Protein AF-A0A955LZX5-F1 (afdb_monomer)

pLDDT: mean 94.42, std 6.49, range [55.69, 98.19]

Structure (mmCIF, N/CA/C/O backbone):
data_AF-A0A955LZX5-F1
#
_entry.id   AF-A0A955LZX5-F1
#
loop_
_atom_site.group_PDB
_atom_site.id
_atom_site.type_symbol
_atom_site.label_atom_id
_atom_site.label_alt_id
_atom_site.label_comp_id
_atom_site.label_asym_id
_atom_site.label_entity_id
_atom_site.label_seq_id
_atom_site.pdbx_PDB_ins_code
_atom_site.Cartn_x
_atom_site.Cartn_y
_atom_site.Cartn_z
_atom_site.occupancy
_atom_site.B_iso_or_equiv
_atom_site.auth_seq_id
_atom_site.auth_comp_id
_atom_site.auth_asym_id
_atom_site.auth_atom_id
_atom_site.pdbx_PDB_model_num
ATOM 1 N N . MET A 1 1 ? -12.577 5.682 -9.644 1.00 55.69 1 MET A N 1
ATOM 2 C CA . MET A 1 1 ? -12.231 7.003 -9.058 1.00 55.69 1 MET A CA 1
ATOM 3 C C . MET A 1 1 ? -10.931 7.489 -9.694 1.00 55.69 1 MET A C 1
ATOM 5 O O . MET A 1 1 ? -10.109 6.649 -10.026 1.00 55.69 1 MET A O 1
ATOM 9 N N . ALA A 1 2 ? -10.732 8.792 -9.921 1.00 62.91 2 ALA A N 1
ATOM 10 C CA . ALA A 1 2 ? -9.474 9.273 -10.508 1.00 62.91 2 ALA A CA 1
ATOM 11 C C . ALA A 1 2 ? -8.329 9.177 -9.481 1.00 62.91 2 ALA A C 1
ATOM 13 O O . ALA A 1 2 ? -8.405 9.825 -8.431 1.00 62.91 2 ALA A O 1
ATOM 14 N N . GLN A 1 3 ? -7.310 8.363 -9.778 1.00 68.12 3 GLN A N 1
ATOM 15 C CA . GLN A 1 3 ? -6.109 8.217 -8.951 1.00 68.12 3 GLN A CA 1
ATOM 16 C C . GLN A 1 3 ? -5.205 9.460 -9.076 1.00 68.12 3 GLN A C 1
ATOM 18 O O . GLN A 1 3 ? -5.150 10.076 -10.147 1.00 68.12 3 GLN A O 1
ATOM 23 N N . PRO A 1 4 ? -4.491 9.855 -8.008 1.00 81.38 4 PRO A N 1
ATOM 24 C CA . PRO A 1 4 ? -3.532 10.948 -8.071 1.00 81.38 4 PRO A CA 1
ATOM 25 C C . PRO A 1 4 ? -2.366 10.599 -9.005 1.00 81.38 4 PRO A C 1
ATOM 27 O O . PRO A 1 4 ? -1.951 9.447 -9.118 1.00 81.38 4 PRO A O 1
ATOM 30 N N . ASN A 1 5 ? -1.819 11.615 -9.675 1.00 83.19 5 ASN A N 1
ATOM 31 C CA . ASN A 1 5 ? -0.728 11.432 -10.627 1.00 83.19 5 ASN A CA 1
ATOM 32 C C . ASN A 1 5 ? 0.548 10.966 -9.902 1.00 83.19 5 ASN A C 1
ATOM 34 O O . ASN A 1 5 ? 1.198 11.739 -9.190 1.00 83.19 5 ASN A O 1
ATOM 38 N N . VAL A 1 6 ? 0.888 9.687 -10.067 1.00 88.94 6 VAL A N 1
ATOM 39 C CA . VAL A 1 6 ? 2.124 9.093 -9.554 1.00 88.94 6 VAL A CA 1
ATOM 40 C C . VAL A 1 6 ? 3.275 9.453 -10.476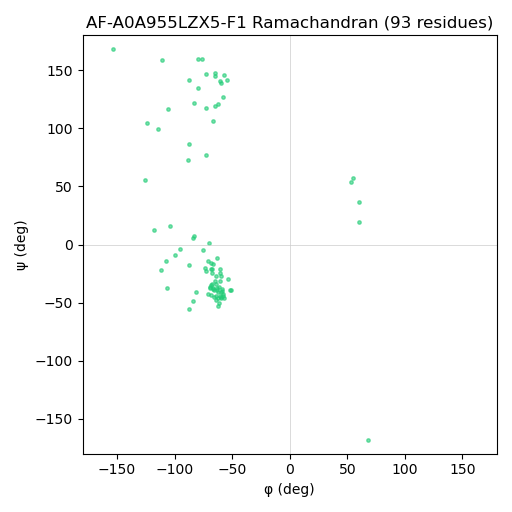 1.00 88.94 6 VAL A C 1
ATOM 42 O O . VAL A 1 6 ? 3.189 9.301 -11.692 1.00 88.94 6 VAL A O 1
ATOM 45 N N . LYS A 1 7 ? 4.404 9.866 -9.896 1.00 93.88 7 LYS A N 1
ATOM 46 C CA . LYS A 1 7 ? 5.617 10.102 -10.676 1.00 93.88 7 LYS A CA 1
ATOM 47 C C . LYS A 1 7 ? 6.070 8.794 -11.331 1.00 93.88 7 LYS A C 1
ATOM 49 O O . LYS A 1 7 ? 6.412 7.836 -10.638 1.00 93.88 7 LYS A O 1
ATOM 54 N N . THR A 1 8 ? 6.142 8.793 -12.657 1.00 95.69 8 THR A N 1
ATOM 55 C CA . THR A 1 8 ? 6.659 7.670 -13.444 1.00 95.69 8 THR A CA 1
ATOM 56 C C . THR A 1 8 ? 7.989 8.005 -14.114 1.00 95.69 8 THR A C 1
ATOM 58 O O . THR A 1 8 ? 8.312 9.174 -14.338 1.00 95.69 8 THR A O 1
ATOM 61 N N . GLN A 1 9 ? 8.763 6.984 -14.483 1.00 96.25 9 GLN A N 1
ATOM 62 C CA . GLN A 1 9 ? 9.929 7.158 -15.348 1.00 96.25 9 GLN A CA 1
ATOM 63 C C . GLN A 1 9 ? 9.533 7.746 -16.719 1.00 96.25 9 GLN A C 1
ATOM 65 O O . GLN A 1 9 ? 8.524 7.316 -17.2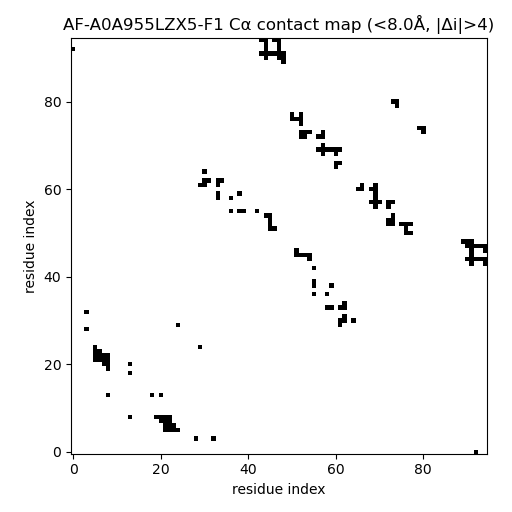88 1.00 96.25 9 GLN A O 1
ATOM 70 N N . PRO A 1 10 ? 10.348 8.661 -17.290 1.00 96.31 10 PRO A N 1
ATOM 71 C CA . PRO A 1 10 ? 10.186 9.128 -18.667 1.00 96.31 10 PRO A CA 1
ATOM 72 C C . PRO A 1 10 ? 10.218 7.977 -19.678 1.00 96.31 10 PRO A C 1
ATOM 74 O O . PRO A 1 10 ? 10.957 7.002 -19.496 1.00 96.31 10 PRO A O 1
ATOM 77 N N . GLY A 1 11 ? 9.443 8.105 -20.757 1.00 96.19 11 GLY A N 1
ATOM 78 C CA . GLY A 1 11 ? 9.290 7.080 -21.792 1.00 96.19 11 GLY A CA 1
ATOM 79 C C . GLY A 1 11 ? 10.616 6.681 -22.443 1.00 96.19 11 GLY A C 1
ATOM 80 O O . GLY A 1 11 ? 10.910 5.496 -22.599 1.00 96.19 11 GLY A O 1
ATOM 81 N N . GLU A 1 12 ? 11.452 7.674 -22.741 1.00 96.75 12 GLU A N 1
ATOM 82 C CA . GLU A 1 12 ? 12.761 7.529 -23.382 1.00 96.75 12 GLU A CA 1
ATOM 83 C C . GLU A 1 12 ? 13.744 6.754 -22.503 1.00 96.75 12 GLU A C 1
ATOM 85 O O . GLU A 1 12 ? 14.598 6.026 -23.007 1.00 96.75 12 GLU A O 1
ATOM 90 N N . LYS A 1 13 ? 13.609 6.878 -21.177 1.00 95.50 13 LYS A N 1
ATOM 91 C CA . LYS A 1 13 ? 14.449 6.162 -20.213 1.00 95.50 13 LYS A CA 1
ATOM 92 C C . LYS A 1 13 ? 13.924 4.752 -19.960 1.00 95.50 13 LYS A C 1
ATOM 94 O O . LYS A 1 13 ? 14.702 3.805 -20.056 1.00 95.50 13 LYS A O 1
ATOM 99 N N . ARG A 1 14 ? 12.619 4.593 -19.694 1.00 96.44 14 ARG A N 1
ATOM 100 C CA . ARG A 1 14 ? 12.026 3.301 -19.292 1.00 96.44 14 ARG A CA 1
ATOM 101 C C . ARG A 1 14 ? 12.038 2.235 -20.390 1.00 96.44 14 ARG A C 1
ATOM 103 O O . ARG A 1 14 ? 11.970 1.059 -20.075 1.00 96.44 14 ARG A O 1
ATOM 110 N N . ARG A 1 15 ? 12.148 2.625 -21.667 1.00 96.75 15 ARG A N 1
ATOM 111 C CA . ARG A 1 15 ? 12.295 1.671 -22.785 1.00 96.75 15 ARG A CA 1
ATOM 112 C C . ARG A 1 15 ? 13.665 0.979 -22.838 1.00 96.75 15 ARG A C 1
ATOM 114 O O . ARG A 1 15 ? 13.810 0.017 -23.578 1.00 96.75 15 ARG A O 1
ATOM 121 N N . ASN A 1 16 ? 14.65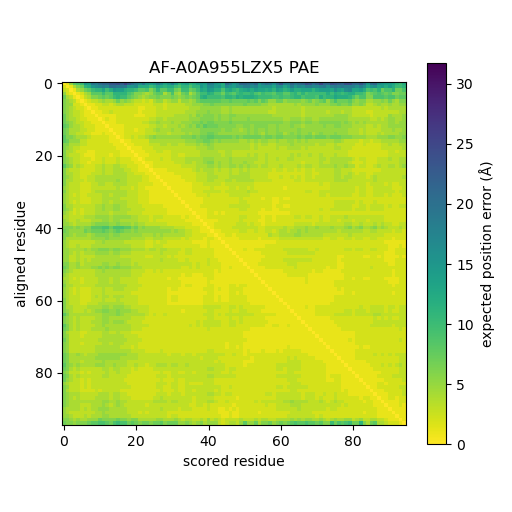9 1.489 -22.104 1.00 97.31 16 ASN A N 1
ATOM 122 C CA . ASN A 1 16 ? 16.061 1.063 -22.193 1.00 97.31 16 ASN A CA 1
ATOM 123 C C . ASN A 1 16 ? 16.600 0.465 -20.875 1.00 97.31 16 ASN A C 1
ATOM 125 O O . ASN A 1 16 ? 17.811 0.335 -20.719 1.00 97.31 16 ASN A O 1
ATOM 129 N N . ASN A 1 17 ? 15.745 0.156 -19.892 1.00 97.62 17 ASN A N 1
ATOM 130 C CA . ASN A 1 17 ? 16.162 -0.454 -18.625 1.00 97.62 17 ASN A CA 1
ATOM 131 C C . ASN A 1 17 ? 15.034 -1.284 -17.985 1.00 97.62 17 ASN A C 1
ATOM 133 O O . ASN A 1 17 ? 13.881 -1.174 -18.388 1.00 97.62 17 ASN A O 1
ATOM 137 N N . PHE A 1 18 ? 15.374 -2.080 -16.969 1.00 96.75 18 PHE A N 1
ATOM 138 C CA . PHE A 1 18 ? 14.435 -2.924 -16.212 1.00 96.75 18 PHE A CA 1
ATOM 139 C C . PHE A 1 18 ? 14.089 -2.354 -14.826 1.00 96.75 18 PHE A C 1
ATOM 141 O O . PHE A 1 18 ? 13.589 -3.069 -13.959 1.00 96.75 18 PHE A O 1
ATOM 148 N N . ASN A 1 19 ? 14.375 -1.074 -14.583 1.00 97.06 19 ASN A N 1
ATOM 149 C CA . ASN A 1 19 ? 14.075 -0.437 -13.307 1.00 97.06 19 ASN A CA 1
ATOM 150 C C . ASN A 1 19 ? 12.578 -0.126 -13.187 1.00 97.06 19 ASN A C 1
ATOM 152 O O . ASN A 1 19 ? 11.852 0.024 -14.170 1.00 97.06 19 ASN A O 1
ATOM 156 N N . GLU A 1 20 ? 12.129 0.049 -11.949 1.00 95.44 20 GLU A N 1
ATOM 157 C CA . GLU A 1 20 ? 10.738 0.325 -11.603 1.00 95.44 20 GLU A CA 1
ATOM 158 C C . GLU A 1 20 ? 10.182 1.591 -12.277 1.00 95.44 20 GLU A C 1
ATOM 160 O O . GLU A 1 20 ? 10.747 2.678 -12.156 1.00 95.44 20 GLU A O 1
ATOM 165 N N . VAL A 1 21 ? 9.047 1.471 -12.973 1.00 96.06 21 VAL A N 1
ATOM 166 C CA . VAL A 1 21 ? 8.463 2.581 -13.745 1.00 96.06 21 VAL A CA 1
ATOM 167 C C . VAL A 1 21 ? 7.664 3.552 -12.880 1.00 96.06 21 VAL A C 1
ATOM 169 O O . VAL A 1 21 ? 7.741 4.752 -13.120 1.00 96.06 21 VAL A O 1
ATOM 172 N N . SER A 1 22 ? 6.884 3.062 -11.916 1.00 94.12 22 SER A N 1
ATOM 173 C CA . SER A 1 22 ? 6.003 3.877 -11.069 1.00 94.12 22 SER A CA 1
ATOM 174 C C . SER A 1 22 ? 6.602 4.012 -9.679 1.00 94.12 22 SER A C 1
ATOM 176 O O . SER A 1 22 ? 6.710 3.010 -8.990 1.00 94.12 22 SER A O 1
ATOM 178 N N . PHE A 1 23 ? 6.959 5.224 -9.252 1.00 94.06 23 PHE A N 1
ATOM 179 C CA . PHE A 1 23 ? 7.684 5.445 -7.992 1.00 94.06 23 PHE A CA 1
ATOM 180 C C . PHE A 1 23 ? 6.794 5.507 -6.740 1.00 94.06 23 PHE A C 1
ATOM 182 O O . PHE A 1 23 ? 7.281 5.804 -5.649 1.00 94.06 23 PHE A O 1
ATOM 189 N N . GLY A 1 24 ? 5.493 5.244 -6.883 1.00 92.56 24 GLY A N 1
ATOM 190 C CA . GLY A 1 24 ? 4.535 5.256 -5.779 1.00 92.56 24 GLY A CA 1
ATOM 191 C C . GLY A 1 24 ? 4.279 6.642 -5.173 1.00 92.56 24 GLY A C 1
ATOM 192 O O . GLY A 1 24 ? 4.631 7.687 -5.729 1.00 92.56 24 GLY A O 1
ATOM 193 N N . TYR A 1 25 ? 3.613 6.653 -4.017 1.00 93.81 25 TYR A N 1
ATOM 194 C CA . TYR A 1 25 ? 3.208 7.883 -3.339 1.00 93.81 25 TYR A CA 1
ATOM 195 C C . TYR A 1 25 ? 4.281 8.432 -2.401 1.00 93.81 25 TYR A C 1
ATOM 197 O O . TYR A 1 25 ? 4.944 7.711 -1.659 1.00 93.81 25 TYR A O 1
ATOM 205 N N . THR A 1 26 ? 4.392 9.760 -2.385 1.00 93.50 26 THR A N 1
ATOM 206 C CA . THR A 1 26 ? 5.107 10.475 -1.323 1.00 93.50 26 THR A CA 1
ATOM 207 C C . THR A 1 26 ? 4.216 10.598 -0.090 1.00 93.50 26 THR A C 1
ATOM 209 O O . THR A 1 26 ? 2.994 10.577 -0.210 1.00 93.50 26 THR A O 1
ATOM 212 N N . LYS A 1 27 ? 4.802 10.838 1.092 1.00 92.12 27 LYS A N 1
ATOM 213 C CA . LYS A 1 27 ? 4.036 11.060 2.336 1.00 92.12 27 LYS A CA 1
ATOM 214 C C . LYS A 1 27 ? 2.939 12.121 2.183 1.00 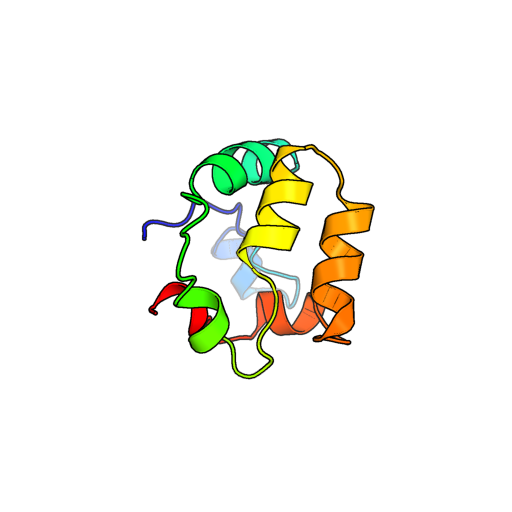92.12 27 LYS A C 1
ATOM 216 O O . LYS A 1 27 ? 1.844 11.942 2.700 1.00 92.12 27 LYS A O 1
ATOM 221 N N . LYS A 1 28 ? 3.222 13.198 1.439 1.00 92.06 28 LYS A N 1
ATOM 222 C CA . LYS A 1 28 ? 2.252 14.266 1.161 1.00 92.06 28 LYS A CA 1
ATOM 223 C C . LYS A 1 28 ? 1.072 13.752 0.335 1.00 92.06 28 LYS A C 1
ATOM 225 O O . LYS A 1 28 ? -0.068 14.002 0.701 1.00 92.06 28 LYS A O 1
ATOM 230 N N . ILE A 1 29 ? 1.340 13.013 -0.745 1.00 93.38 29 ILE A N 1
ATOM 231 C CA . ILE A 1 29 ? 0.282 12.433 -1.586 1.00 93.38 29 ILE A CA 1
ATOM 232 C C . ILE A 1 29 ? -0.526 11.409 -0.785 1.00 93.38 29 ILE A C 1
ATOM 234 O O . ILE A 1 29 ? -1.747 11.461 -0.816 1.00 93.38 29 ILE A O 1
ATOM 238 N N . THR A 1 30 ? 0.129 10.538 -0.013 1.00 93.12 30 THR A N 1
ATOM 239 C CA . THR A 1 30 ? -0.550 9.558 0.846 1.00 93.12 30 THR A CA 1
ATOM 240 C C . THR A 1 30 ? -1.490 10.232 1.845 1.00 93.12 30 THR A C 1
ATOM 242 O O . THR A 1 30 ? -2.626 9.791 2.006 1.00 93.12 30 THR A O 1
ATOM 245 N N . ALA A 1 31 ? -1.045 11.314 2.492 1.00 92.25 31 ALA A N 1
ATOM 246 C CA . ALA A 1 31 ? -1.869 12.067 3.431 1.00 92.25 31 ALA A CA 1
ATOM 247 C C . ALA A 1 31 ? -3.104 12.672 2.746 1.00 92.25 31 ALA A C 1
ATOM 249 O O . ALA A 1 31 ? -4.208 12.523 3.264 1.00 92.25 31 ALA A O 1
ATOM 250 N N . GLU A 1 32 ? -2.954 13.294 1.574 1.00 93.69 32 GLU A N 1
ATOM 251 C CA . GLU A 1 32 ? -4.094 13.859 0.840 1.00 93.69 32 GLU A CA 1
ATOM 252 C C . GLU A 1 32 ? -5.038 12.780 0.292 1.00 93.69 32 GLU A C 1
ATOM 254 O O . GLU A 1 32 ? -6.252 12.881 0.463 1.00 93.69 32 GLU A O 1
ATOM 259 N N . GLU A 1 33 ? -4.508 11.703 -0.287 1.00 95.00 33 GLU A N 1
ATOM 260 C CA . GLU A 1 33 ? -5.328 10.632 -0.858 1.00 95.00 33 GLU A CA 1
ATOM 261 C C . GLU A 1 33 ? -6.110 9.882 0.232 1.00 95.00 33 GLU A C 1
ATOM 263 O O . GLU A 1 33 ? -7.294 9.593 0.065 1.00 95.00 33 GLU A O 1
ATOM 268 N N . SER A 1 34 ? -5.511 9.665 1.410 1.00 95.56 34 SER A N 1
ATOM 269 C CA . SER A 1 34 ? -6.193 9.026 2.546 1.00 95.56 34 SER A CA 1
ATOM 270 C C . SER A 1 34 ? -7.429 9.795 3.044 1.00 95.56 34 SER A C 1
ATOM 272 O O . SER A 1 34 ? -8.349 9.203 3.622 1.00 95.56 34 SER A O 1
ATOM 274 N N . LYS A 1 35 ? -7.503 11.113 2.811 1.00 95.12 35 LYS A N 1
ATOM 275 C CA . LYS A 1 35 ? -8.663 11.944 3.182 1.00 95.12 35 LYS A CA 1
ATOM 276 C C . LYS A 1 35 ? -9.876 11.689 2.292 1.00 95.12 35 LYS A C 1
ATOM 278 O O . LYS A 1 35 ? -10.993 11.923 2.735 1.00 95.12 35 LYS A O 1
ATOM 283 N N . ARG A 1 36 ? -9.678 11.166 1.079 1.00 94.81 36 ARG A N 1
ATOM 284 C CA . ARG A 1 36 ? -10.767 10.899 0.127 1.00 94.81 36 ARG A CA 1
ATOM 285 C C . ARG A 1 36 ? -11.615 9.691 0.503 1.00 94.81 36 ARG A C 1
ATOM 287 O O . ARG A 1 36 ? -12.744 9.587 0.040 1.00 94.81 36 ARG A O 1
ATOM 294 N N . CYS A 1 37 ? -11.095 8.789 1.337 1.00 95.75 37 CYS A N 1
ATOM 295 C CA . CYS A 1 37 ? -11.880 7.672 1.851 1.00 95.75 37 CYS A CA 1
ATOM 296 C C . CYS A 1 37 ? -13.019 8.195 2.750 1.00 95.75 37 CYS A C 1
ATOM 298 O O . CYS A 1 37 ? -12.732 8.800 3.790 1.00 95.75 37 CYS A O 1
ATOM 300 N N . PRO A 1 38 ? -14.294 7.935 2.411 1.00 95.06 38 PRO A N 1
ATOM 301 C CA . PRO A 1 38 ? -15.438 8.442 3.170 1.00 95.06 38 PRO A CA 1
ATOM 302 C C . PRO A 1 38 ? -15.683 7.697 4.489 1.00 95.06 38 PRO A C 1
ATOM 304 O O . PRO A 1 38 ? -16.549 8.111 5.247 1.00 95.06 38 PRO A O 1
ATOM 307 N N . GLN A 1 39 ? -14.927 6.628 4.782 1.00 96.81 39 GLN A N 1
ATOM 308 C CA . GLN A 1 39 ? -15.137 5.764 5.954 1.00 96.81 39 GLN A CA 1
ATOM 309 C C . GLN A 1 39 ? -16.575 5.212 5.998 1.00 96.81 39 GLN A C 1
ATOM 311 O O . GLN A 1 39 ? -17.315 5.435 6.952 1.00 96.81 39 GLN A O 1
ATOM 316 N N . CYS A 1 40 ? -16.967 4.509 4.926 1.00 96.56 40 CYS A N 1
ATOM 317 C CA . CYS A 1 40 ? -18.292 3.905 4.781 1.00 96.56 40 CYS A CA 1
ATOM 318 C C . CYS A 1 40 ? -18.644 2.995 5.965 1.00 96.56 40 CYS A C 1
ATOM 320 O O . CYS A 1 40 ? -17.802 2.223 6.422 1.00 96.56 40 CYS A O 1
ATOM 322 N N . SER A 1 41 ? -19.909 3.025 6.390 1.00 93.94 41 SER A N 1
ATOM 323 C CA . SER A 1 41 ? -20.446 2.077 7.375 1.00 93.94 41 SER A CA 1
ATOM 324 C C . SER A 1 41 ? -20.529 0.648 6.829 1.00 93.94 41 SER A C 1
ATOM 326 O O . SER A 1 41 ? -20.286 -0.290 7.580 1.00 93.94 41 SER A O 1
ATOM 328 N N . ASP A 1 42 ? -20.817 0.492 5.530 1.00 94.94 42 ASP A N 1
ATOM 329 C CA . ASP A 1 42 ? -20.746 -0.782 4.804 1.00 94.94 42 ASP A CA 1
ATOM 330 C C . ASP A 1 42 ? -19.635 -0.717 3.734 1.00 94.94 42 ASP A C 1
ATOM 332 O O . ASP A 1 42 ? -19.801 -0.076 2.689 1.00 94.94 42 ASP A O 1
ATOM 336 N N . PRO A 1 43 ? -18.440 -1.267 4.011 1.00 95.12 43 PRO A N 1
ATOM 337 C CA . PRO A 1 43 ? -17.279 -1.093 3.152 1.00 95.12 43 PRO A CA 1
ATOM 338 C C . PRO A 1 43 ? -17.224 -2.150 2.037 1.00 95.12 43 PRO A C 1
ATOM 340 O O . PRO A 1 43 ? -16.509 -3.148 2.144 1.00 95.12 43 PRO A O 1
ATOM 343 N N . VAL A 1 44 ? -17.894 -1.880 0.912 1.00 96.50 44 VAL A N 1
ATOM 344 C CA . VAL A 1 44 ? -17.860 -2.730 -0.303 1.00 96.50 44 VAL A CA 1
ATOM 345 C C . VAL A 1 44 ? -16.440 -3.020 -0.806 1.00 96.50 44 VAL A C 1
ATOM 347 O O . VAL A 1 44 ? -16.155 -4.110 -1.297 1.00 96.50 44 VAL A O 1
ATOM 350 N N . CYS A 1 45 ? -15.489 -2.109 -0.577 1.00 97.06 45 CYS A N 1
ATOM 351 C CA . CYS A 1 45 ? -14.081 -2.319 -0.911 1.00 97.06 45 CYS A CA 1
ATOM 352 C C . CYS A 1 45 ? -13.456 -3.519 -0.172 1.00 97.06 45 CYS A C 1
ATOM 354 O O . CYS A 1 45 ? -12.584 -4.190 -0.727 1.00 97.06 45 CYS A O 1
ATOM 356 N N . MET A 1 46 ? -13.907 -3.823 1.054 1.00 97.00 46 MET A N 1
ATOM 357 C CA . MET A 1 46 ? -13.466 -5.009 1.795 1.00 97.00 46 MET A CA 1
ATOM 358 C C . MET A 1 46 ? -13.999 -6.291 1.155 1.00 97.00 46 MET A C 1
ATOM 360 O O . MET A 1 46 ? -13.267 -7.273 1.093 1.00 97.00 46 MET A O 1
ATOM 364 N N . GLN A 1 47 ? -15.232 -6.264 0.638 1.00 95.62 47 GLN A N 1
ATOM 365 C CA . GLN A 1 47 ? -15.838 -7.384 -0.090 1.00 95.62 47 GLN A CA 1
ATOM 366 C C . GLN A 1 47 ? -15.154 -7.600 -1.450 1.00 95.62 47 GLN A C 1
ATOM 368 O O . G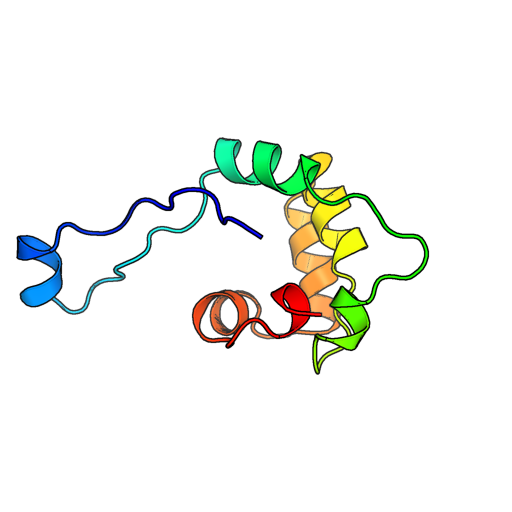LN A 1 47 ? -14.930 -8.734 -1.861 1.00 95.62 47 GLN A O 1
ATOM 373 N N . GLY A 1 48 ? -14.755 -6.514 -2.122 1.00 96.06 48 GLY A N 1
ATOM 374 C CA . GLY A 1 48 ? -14.019 -6.570 -3.386 1.00 96.06 48 GLY A CA 1
ATOM 375 C C . GLY A 1 48 ? -12.591 -7.107 -3.252 1.00 96.06 48 GLY A C 1
ATOM 376 O O . GLY A 1 48 ? -12.010 -7.564 -4.234 1.00 96.06 48 GLY A O 1
ATOM 377 N N . CYS A 1 49 ? -11.995 -7.073 -2.057 1.00 97.25 49 CYS A N 1
ATOM 378 C CA . CYS A 1 49 ? -10.683 -7.663 -1.819 1.00 97.25 49 CYS A CA 1
ATOM 379 C C . CYS A 1 49 ? -10.813 -9.173 -1.540 1.00 97.25 49 CYS A C 1
ATOM 381 O O . CYS A 1 49 ? -11.393 -9.534 -0.518 1.00 97.25 49 CYS A O 1
ATOM 383 N N . PRO A 1 50 ? -10.176 -10.067 -2.323 1.00 96.00 50 PRO A N 1
ATOM 384 C CA . PRO A 1 50 ? -10.255 -11.515 -2.085 1.00 96.00 50 PRO A CA 1
ATOM 385 C C . PRO A 1 50 ? -9.726 -11.966 -0.715 1.00 96.00 50 PRO A C 1
ATOM 387 O O . PRO A 1 50 ? -10.061 -13.046 -0.243 1.00 96.00 50 PRO A O 1
ATOM 390 N N . LEU A 1 51 ? -8.882 -11.146 -0.080 1.00 96.94 51 LEU A N 1
ATOM 391 C CA . LEU A 1 51 ? -8.315 -11.408 1.245 1.00 96.94 51 LEU A CA 1
ATOM 392 C C . LEU A 1 51 ? -9.109 -10.748 2.385 1.00 96.94 51 LEU A C 1
ATOM 394 O O . LEU A 1 51 ? -8.741 -10.909 3.546 1.00 96.94 51 LEU A O 1
ATOM 398 N N . GLY A 1 52 ? -10.150 -9.966 2.077 1.00 96.25 52 GLY A N 1
ATOM 399 C CA . GLY A 1 52 ? -10.950 -9.268 3.085 1.00 96.25 52 GLY A CA 1
ATOM 400 C C . GLY A 1 52 ? -10.144 -8.279 3.936 1.00 96.25 52 GLY A C 1
ATOM 401 O O . GLY A 1 52 ? -10.366 -8.174 5.142 1.00 96.25 52 GLY A O 1
ATOM 402 N N . ILE A 1 53 ? -9.167 -7.581 3.340 1.00 97.81 53 ILE A N 1
ATOM 403 C CA . ILE A 1 53 ? -8.327 -6.599 4.050 1.00 97.81 53 ILE A CA 1
ATOM 404 C C . ILE A 1 53 ? -9.208 -5.487 4.631 1.00 97.81 53 ILE A C 1
ATOM 406 O O . ILE A 1 53 ? -10.088 -4.975 3.943 1.00 97.81 53 ILE A O 1
ATOM 410 N N . ASN A 1 54 ? -8.924 -5.042 5.859 1.00 97.75 54 ASN A N 1
ATOM 411 C CA . ASN A 1 54 ? -9.580 -3.881 6.469 1.00 97.75 54 ASN A CA 1
ATOM 412 C C . ASN A 1 54 ? -9.092 -2.559 5.839 1.00 97.75 54 ASN A C 1
ATOM 414 O O . ASN A 1 54 ? -8.264 -1.838 6.407 1.00 97.75 54 ASN A O 1
ATOM 418 N N . ILE A 1 55 ? -9.597 -2.262 4.637 1.00 97.88 55 ILE A N 1
ATOM 419 C CA . ILE A 1 55 ? -9.212 -1.091 3.840 1.00 97.88 55 ILE A CA 1
ATOM 420 C C . ILE A 1 55 ? -9.531 0.237 4.547 1.00 97.88 55 ILE A C 1
ATOM 422 O O . ILE A 1 55 ? -8.621 1.061 4.680 1.00 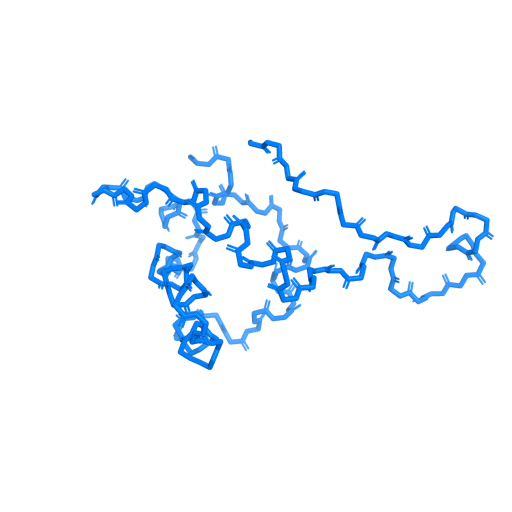97.88 55 ILE A O 1
ATOM 426 N N . PRO A 1 56 ? -10.756 0.469 5.065 1.00 97.75 56 PRO A N 1
ATOM 427 C CA . PRO A 1 56 ? -11.059 1.708 5.782 1.00 97.75 56 PRO A CA 1
ATOM 428 C C . PRO A 1 56 ? -10.149 1.909 6.999 1.00 97.75 56 PRO A C 1
ATOM 430 O O . PRO A 1 56 ? -9.702 3.030 7.251 1.00 97.75 56 PRO A O 1
ATOM 433 N N . GLY A 1 57 ? -9.830 0.820 7.709 1.00 97.94 57 GLY A N 1
ATOM 434 C CA . GLY A 1 57 ? -8.979 0.827 8.894 1.00 97.94 57 GLY A CA 1
ATOM 435 C C . GLY A 1 57 ? -7.555 1.295 8.611 1.00 97.94 57 GLY A C 1
ATOM 436 O O . GLY A 1 57 ? -7.092 2.237 9.260 1.00 97.94 57 GLY A O 1
ATOM 437 N N . PHE A 1 58 ? -6.869 0.700 7.628 1.00 98.00 58 PHE A N 1
ATOM 438 C CA . PHE A 1 58 ? -5.500 1.129 7.328 1.00 98.00 58 PHE A CA 1
ATOM 439 C C . PHE A 1 58 ? -5.470 2.539 6.724 1.00 98.00 58 PHE A C 1
ATOM 441 O O . PHE A 1 58 ? -4.558 3.306 7.026 1.00 98.00 58 PHE A O 1
ATOM 448 N N . ILE A 1 59 ? -6.470 2.927 5.919 1.00 97.88 59 ILE A N 1
ATOM 449 C CA . ILE A 1 59 ? -6.536 4.285 5.358 1.00 97.88 59 ILE A CA 1
ATOM 450 C C . ILE A 1 59 ? -6.735 5.327 6.466 1.00 97.88 59 ILE A C 1
ATOM 452 O O . ILE A 1 59 ? -6.106 6.386 6.429 1.00 97.88 59 ILE A O 1
ATOM 456 N N . ARG A 1 60 ? -7.553 5.029 7.483 1.00 98.06 60 ARG A N 1
ATOM 457 C CA . ARG A 1 60 ? -7.703 5.894 8.662 1.00 98.06 60 ARG A CA 1
ATOM 458 C C . ARG A 1 60 ? -6.373 6.082 9.391 1.00 98.06 60 ARG A C 1
ATOM 460 O O . ARG A 1 60 ? -5.994 7.210 9.682 1.00 98.06 60 ARG A O 1
ATOM 467 N N . GLN A 1 61 ? -5.621 5.003 9.595 1.00 98.00 61 GLN A N 1
ATOM 468 C CA . GLN A 1 61 ? -4.294 5.074 10.213 1.00 98.00 61 GLN A CA 1
ATOM 469 C C . GLN A 1 61 ? -3.306 5.896 9.369 1.00 98.00 61 GLN A C 1
ATOM 471 O O . GLN A 1 61 ? -2.531 6.669 9.925 1.00 98.00 61 GLN A O 1
ATOM 476 N N . LEU A 1 62 ? -3.360 5.805 8.033 1.00 97.19 62 LEU A N 1
ATOM 477 C CA . LEU A 1 62 ? -2.566 6.671 7.150 1.00 97.19 62 LEU A CA 1
ATOM 478 C C . LEU A 1 62 ? -2.940 8.153 7.304 1.00 97.19 62 LEU A C 1
ATOM 480 O O . LEU A 1 62 ? -2.043 8.996 7.351 1.00 97.19 62 LEU A O 1
ATOM 484 N N . ARG A 1 63 ? -4.235 8.472 7.433 1.00 95.31 63 ARG A N 1
ATOM 485 C CA . ARG A 1 63 ? -4.728 9.840 7.679 1.00 95.31 63 ARG A CA 1
ATOM 486 C C . ARG A 1 63 ? -4.203 10.413 8.996 1.00 95.31 63 ARG A C 1
ATOM 488 O O . ARG A 1 63 ? -3.885 11.595 9.068 1.00 95.31 63 ARG A O 1
ATOM 495 N N . GLU A 1 64 ? -4.078 9.567 10.011 1.00 96.19 64 GLU A N 1
ATOM 496 C CA . GLU A 1 64 ? -3.530 9.889 11.336 1.00 96.19 64 GLU A CA 1
ATOM 497 C C . GLU A 1 64 ? -1.988 9.837 11.376 1.00 96.19 64 GLU A C 1
ATOM 499 O O . GLU A 1 64 ? -1.387 9.946 12.442 1.00 96.19 64 GLU A O 1
ATOM 504 N N . ASN A 1 65 ? -1.326 9.668 10.223 1.00 95.44 65 ASN A N 1
ATOM 505 C CA . ASN A 1 65 ? 0.128 9.530 10.089 1.00 95.44 65 ASN A CA 1
ATOM 506 C C . ASN A 1 65 ? 0.722 8.313 10.842 1.00 95.44 65 ASN A C 1
ATOM 508 O O . ASN A 1 65 ? 1.931 8.228 11.066 1.00 95.44 65 ASN A O 1
ATOM 512 N N . ASN A 1 66 ? -0.110 7.327 11.186 1.00 97.19 66 ASN A N 1
ATOM 513 C CA . ASN A 1 66 ? 0.287 6.063 11.799 1.00 97.19 66 ASN A CA 1
ATOM 514 C C . ASN A 1 66 ? 0.630 5.013 10.726 1.00 97.19 66 ASN A C 1
ATOM 516 O O . ASN A 1 66 ? -0.101 4.050 10.488 1.00 97.19 66 ASN A O 1
ATOM 520 N N . ILE A 1 67 ? 1.776 5.201 10.068 1.00 95.75 67 ILE A N 1
ATOM 521 C CA . ILE A 1 67 ? 2.229 4.335 8.966 1.00 95.75 67 ILE A CA 1
ATOM 522 C C . ILE A 1 67 ? 2.479 2.892 9.427 1.00 95.75 67 ILE A C 1
ATOM 524 O O . ILE A 1 67 ? 2.149 1.948 8.712 1.00 95.75 67 ILE A O 1
ATOM 528 N N . SER A 1 68 ? 3.041 2.713 10.626 1.00 97.25 68 SER A N 1
ATOM 529 C CA . SER A 1 68 ? 3.327 1.383 11.178 1.00 97.25 68 SER A CA 1
ATOM 530 C C . SER A 1 68 ? 2.036 0.610 11.457 1.00 97.25 68 SER A C 1
ATOM 532 O O . SER A 1 68 ? 1.900 -0.538 11.037 1.00 97.25 68 SER A O 1
ATOM 534 N N . GLY A 1 69 ? 1.047 1.264 12.075 1.00 98.06 69 GLY A N 1
ATOM 535 C CA . GLY A 1 69 ? -0.277 0.683 12.291 1.00 98.06 69 GLY A CA 1
ATOM 536 C C . GLY A 1 69 ? -0.959 0.307 10.979 1.00 98.06 69 GLY A C 1
ATOM 537 O O . GLY A 1 69 ? -1.429 -0.820 10.848 1.00 98.06 69 GLY A O 1
ATOM 538 N N . ALA A 1 70 ? -0.927 1.204 9.984 1.00 98.06 70 ALA A N 1
ATOM 539 C CA . ALA A 1 70 ? -1.479 0.938 8.655 1.00 98.06 70 ALA A CA 1
ATOM 540 C C . ALA A 1 70 ? -0.852 -0.306 8.015 1.00 98.06 70 ALA A C 1
ATOM 542 O O . ALA A 1 70 ? -1.565 -1.179 7.522 1.00 98.06 70 ALA A O 1
ATOM 543 N N . TYR A 1 71 ? 0.476 -0.421 8.073 1.00 97.62 71 TYR A N 1
ATOM 544 C CA . TYR A 1 71 ? 1.185 -1.588 7.562 1.00 97.62 71 TYR A CA 1
ATOM 545 C C . TYR A 1 71 ? 0.757 -2.879 8.272 1.00 97.62 71 TYR A C 1
ATOM 547 O O . TYR A 1 71 ? 0.478 -3.869 7.598 1.00 97.62 71 TYR A O 1
ATOM 555 N N . GLN A 1 72 ? 0.640 -2.866 9.603 1.00 98.12 72 GLN A N 1
ATOM 556 C CA . GLN A 1 72 ? 0.223 -4.052 10.356 1.00 98.12 72 GLN A CA 1
ATOM 557 C C . GLN A 1 72 ? -1.221 -4.460 10.068 1.00 98.12 72 GLN A C 1
ATOM 559 O O . GLN A 1 72 ? -1.487 -5.648 9.901 1.00 98.12 72 GLN A O 1
ATOM 564 N N . THR A 1 73 ? -2.128 -3.497 9.913 1.00 98.19 73 THR A N 1
ATOM 565 C CA . THR A 1 73 ? -3.520 -3.766 9.525 1.00 98.19 73 THR A CA 1
ATOM 566 C C . THR A 1 73 ? -3.608 -4.476 8.175 1.00 98.19 73 THR A C 1
ATOM 568 O O . THR A 1 73 ? -4.402 -5.399 8.014 1.00 98.19 73 THR A O 1
ATOM 571 N N . VAL A 1 74 ? -2.785 -4.085 7.195 1.00 98.19 74 VAL A N 1
ATOM 572 C CA . VAL A 1 74 ? -2.733 -4.786 5.901 1.00 98.19 74 VAL A CA 1
ATOM 573 C C . VAL A 1 74 ? -2.082 -6.163 6.057 1.00 98.19 74 VAL A C 1
ATOM 575 O O . VAL A 1 74 ? -2.569 -7.145 5.492 1.00 98.19 74 VAL A O 1
ATOM 578 N N . LYS A 1 75 ? -0.996 -6.243 6.834 1.00 97.56 75 LYS A N 1
ATOM 579 C CA . LYS A 1 75 ? -0.207 -7.464 7.021 1.00 97.56 75 LYS A CA 1
ATOM 580 C C . LYS A 1 75 ? -0.977 -8.591 7.711 1.00 97.56 75 LYS A C 1
ATOM 582 O O . LYS A 1 75 ? -0.685 -9.750 7.435 1.00 97.56 75 LYS A O 1
ATOM 587 N N . ASP A 1 76 ? -1.972 -8.263 8.538 1.00 97.75 76 ASP A N 1
ATOM 588 C CA . ASP A 1 76 ? -2.849 -9.238 9.206 1.00 97.75 76 ASP A CA 1
ATOM 589 C C . ASP A 1 76 ? -3.481 -10.242 8.227 1.00 97.75 76 ASP A C 1
ATOM 591 O O . ASP A 1 76 ? -3.577 -11.433 8.515 1.00 97.75 76 ASP A O 1
ATOM 595 N N . LYS A 1 77 ? -3.873 -9.768 7.037 1.00 97.25 77 LYS A N 1
ATOM 596 C CA . LYS A 1 77 ? -4.508 -10.596 5.998 1.00 97.25 77 LYS A CA 1
ATOM 597 C C . LYS A 1 77 ? -3.643 -10.812 4.767 1.00 97.25 77 LYS A C 1
ATOM 599 O O . LYS A 1 77 ? -3.872 -11.763 4.024 1.00 97.25 77 LYS A O 1
ATOM 604 N N . ASN A 1 78 ? -2.669 -9.940 4.525 1.00 97.44 78 ASN A N 1
ATOM 605 C CA . ASN A 1 78 ? -1.814 -10.011 3.353 1.00 97.44 78 ASN A CA 1
ATOM 606 C C . ASN A 1 78 ? -0.331 -10.069 3.753 1.00 97.44 78 ASN A C 1
ATOM 608 O O . ASN A 1 78 ? 0.243 -9.030 4.077 1.00 97.44 78 ASN A O 1
ATOM 612 N N . PRO A 1 79 ? 0.333 -11.236 3.666 1.00 96.50 79 PRO A N 1
ATOM 613 C CA . PRO A 1 79 ? 1.749 -11.358 4.013 1.00 96.50 79 PRO A CA 1
ATOM 614 C C . PRO A 1 79 ? 2.685 -10.630 3.032 1.00 96.50 79 PRO A C 1
ATOM 616 O O . PRO A 1 79 ? 3.847 -10.394 3.364 1.00 96.50 79 PRO A O 1
ATOM 619 N N . LEU A 1 80 ? 2.200 -10.254 1.841 1.00 97.06 80 LEU A N 1
ATOM 620 C CA . LEU A 1 80 ? 2.987 -9.669 0.751 1.00 97.06 80 LEU A CA 1
ATOM 621 C C . LEU A 1 80 ? 2.398 -8.325 0.264 1.00 97.06 80 LEU A C 1
ATOM 623 O O . LEU A 1 80 ? 2.151 -8.146 -0.934 1.00 97.06 80 LEU A O 1
ATOM 627 N N . PRO A 1 81 ? 2.196 -7.333 1.153 1.00 96.25 81 PRO A N 1
ATOM 628 C CA . PRO A 1 81 ? 1.502 -6.092 0.805 1.00 96.25 81 PRO A CA 1
ATOM 629 C C . PRO A 1 81 ? 2.253 -5.267 -0.247 1.00 96.25 81 PRO A C 1
ATOM 631 O O . PRO A 1 81 ? 1.632 -4.652 -1.113 1.00 96.25 81 PRO A O 1
ATOM 634 N N . SER A 1 82 ? 3.588 -5.301 -0.222 1.00 94.94 82 SER A N 1
ATOM 635 C CA . SER A 1 82 ? 4.451 -4.624 -1.197 1.00 94.94 82 SER A CA 1
ATOM 636 C C . SER A 1 82 ? 4.362 -5.216 -2.605 1.00 94.94 82 SER A C 1
ATOM 638 O O . SER A 1 82 ? 4.634 -4.506 -3.571 1.00 94.94 82 SER A O 1
ATOM 640 N N . ILE A 1 83 ? 3.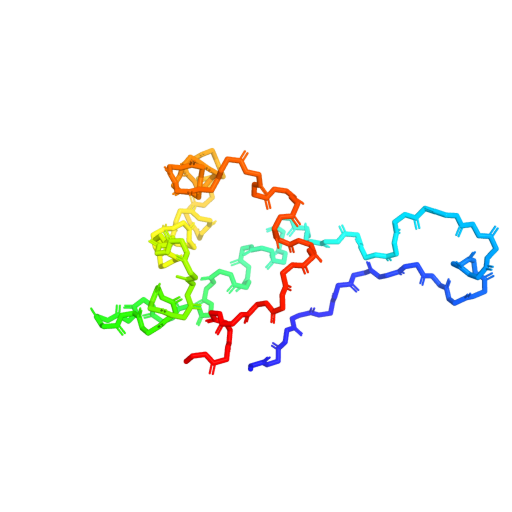978 -6.490 -2.729 1.00 96.81 83 ILE A N 1
ATOM 641 C CA . ILE A 1 83 ? 3.787 -7.166 -4.015 1.00 96.81 83 ILE A CA 1
ATOM 642 C C . ILE A 1 83 ? 2.358 -6.930 -4.493 1.00 96.81 83 ILE A C 1
ATOM 644 O O . ILE A 1 83 ? 2.156 -6.373 -5.571 1.00 96.81 83 ILE A O 1
ATOM 648 N N . CYS A 1 84 ? 1.357 -7.277 -3.678 1.00 96.38 84 CYS A N 1
ATOM 649 C CA . CYS A 1 84 ? -0.049 -7.143 -4.059 1.00 96.38 84 CYS A CA 1
ATOM 650 C C . CYS A 1 84 ? -0.427 -5.698 -4.400 1.00 96.38 84 CYS A C 1
ATOM 652 O O . CYS A 1 84 ? -1.122 -5.486 -5.384 1.00 96.38 84 CYS A O 1
ATOM 654 N N . GLY A 1 85 ? 0.074 -4.701 -3.660 1.00 94.06 85 GLY A N 1
ATOM 655 C CA . GLY A 1 85 ? -0.183 -3.288 -3.965 1.00 94.06 85 GLY A CA 1
ATOM 656 C C . GLY A 1 85 ? 0.378 -2.814 -5.312 1.00 94.06 85 GLY A C 1
ATOM 657 O O . GLY A 1 85 ? 0.039 -1.724 -5.755 1.00 94.06 85 GLY A O 1
ATOM 658 N N . ARG A 1 86 ? 1.235 -3.612 -5.966 1.00 94.62 86 ARG A N 1
ATOM 659 C CA . ARG A 1 86 ? 1.834 -3.301 -7.271 1.00 94.62 86 ARG A CA 1
ATOM 660 C C . ARG A 1 86 ? 1.251 -4.108 -8.424 1.00 94.62 86 ARG A C 1
ATOM 662 O O . ARG A 1 86 ? 1.155 -3.575 -9.522 1.00 94.62 86 ARG A O 1
ATOM 669 N N . ILE A 1 87 ? 0.932 -5.384 -8.197 1.00 96.00 87 ILE A N 1
ATOM 670 C CA . ILE A 1 87 ? 0.552 -6.316 -9.276 1.00 96.00 87 ILE A CA 1
ATOM 671 C C . ILE A 1 87 ? -0.935 -6.669 -9.296 1.00 96.00 87 ILE A C 1
ATOM 673 O O . ILE A 1 87 ? -1.404 -7.274 -10.255 1.00 96.00 87 ILE A O 1
ATOM 677 N N . CYS A 1 88 ? -1.670 -6.364 -8.224 1.00 95.94 88 CYS A N 1
ATOM 678 C CA . CYS A 1 88 ? -3.091 -6.672 -8.153 1.00 95.94 88 CYS A CA 1
ATOM 679 C C . CYS A 1 88 ? -3.862 -5.859 -9.201 1.00 95.94 88 CYS A C 1
ATOM 681 O O . CYS A 1 88 ? -3.562 -4.691 -9.430 1.00 95.94 88 CYS A O 1
ATOM 683 N N . SER A 1 89 ? -4.916 -6.447 -9.764 1.00 94.44 89 SER A N 1
ATOM 684 C CA . SER A 1 89 ? -5.881 -5.743 -10.618 1.00 94.44 89 SER A CA 1
ATOM 685 C C . S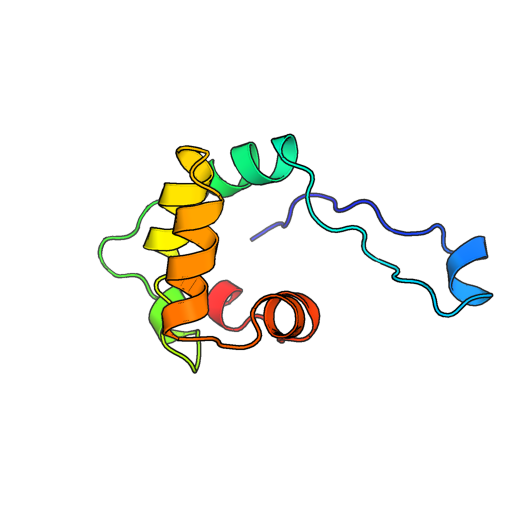ER A 1 89 ? -6.776 -4.755 -9.854 1.00 94.44 89 SER A C 1
ATOM 687 O O . SER A 1 89 ? -7.645 -4.135 -10.455 1.00 94.44 89 SER A O 1
ATOM 689 N N . ALA A 1 90 ? -6.570 -4.622 -8.538 1.00 94.31 90 ALA A N 1
ATOM 690 C CA . ALA A 1 90 ? -7.283 -3.726 -7.632 1.00 94.31 90 ALA A CA 1
ATOM 691 C C . ALA A 1 90 ? -8.826 -3.855 -7.680 1.00 94.31 90 ALA A C 1
ATOM 693 O O . ALA A 1 90 ? -9.521 -2.848 -7.806 1.00 94.31 90 ALA A O 1
ATOM 694 N N . PRO A 1 91 ? -9.406 -5.063 -7.511 1.00 95.25 91 PRO A N 1
ATOM 695 C CA . PRO A 1 91 ? -10.863 -5.244 -7.517 1.00 95.25 91 PRO A CA 1
ATOM 696 C C . PRO A 1 91 ? -11.575 -4.429 -6.424 1.00 95.25 91 PRO A C 1
ATOM 698 O O . PRO A 1 91 ? -12.707 -3.999 -6.612 1.00 95.25 91 PRO A O 1
ATOM 701 N N . CYS A 1 92 ? -10.895 -4.136 -5.311 1.00 95.69 92 CYS A N 1
ATOM 702 C CA . CYS A 1 92 ? -11.408 -3.277 -4.246 1.00 95.69 92 CYS A CA 1
ATOM 703 C C . CYS A 1 92 ? -11.595 -1.799 -4.639 1.00 95.69 92 CYS A C 1
ATOM 705 O O . CYS A 1 92 ? -12.297 -1.090 -3.924 1.00 95.69 92 CYS A O 1
ATOM 707 N N . GLU A 1 93 ? -10.987 -1.322 -5.732 1.00 93.62 93 GLU A N 1
ATOM 708 C CA . GLU A 1 93 ? -11.200 0.038 -6.259 1.00 93.62 93 GLU A CA 1
ATOM 709 C C . GLU A 1 93 ? -12.393 0.130 -7.221 1.00 93.62 93 GLU A C 1
ATOM 711 O O . GLU A 1 93 ? -12.870 1.231 -7.509 1.00 93.62 93 GLU A O 1
ATOM 716 N N . ALA A 1 94 ? -12.847 -1.015 -7.737 1.00 90.81 94 ALA A N 1
ATOM 717 C CA . ALA A 1 94 ? -13.972 -1.132 -8.660 1.00 90.81 94 ALA A CA 1
ATOM 718 C C . ALA A 1 94 ? -15.282 -1.564 -7.974 1.00 90.81 94 ALA A C 1
ATOM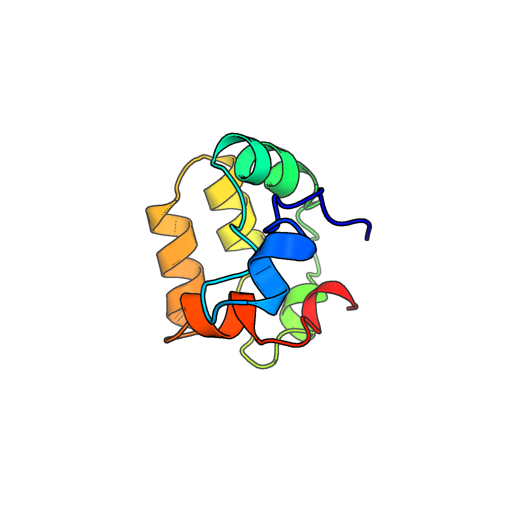 720 O O . ALA A 1 94 ? -16.322 -1.565 -8.632 1.00 90.81 94 ALA A O 1
ATOM 721 N N . ALA A 1 95 ? -15.204 -1.958 -6.699 1.00 87.69 95 ALA A N 1
ATOM 722 C CA . ALA A 1 95 ? -16.328 -2.393 -5.872 1.00 87.69 95 ALA A CA 1
ATOM 723 C C . ALA A 1 95 ? -17.226 -1.235 -5.413 1.00 87.69 95 ALA A C 1
ATOM 725 O O . ALA A 1 95 ? -16.715 -0.099 -5.258 1.00 87.69 95 ALA A O 1
#

Foldseek 3Di:
DDQPDFDFDDPVVVVPDDDDGGPDDDLVSLLVVLVPPPLDPDQVLLVQDPQSQPVPQLSVCSNVVNNVRSVVSRCVRDVCCVVCVPPPPSSSVVD

Radius of gyration: 14.57 Å; Cα contacts (8 Å, |Δi|>4): 90; chains: 1; bounding box: 37×26×36 Å

Solvent-accessible surface area (backbone atoms only — not comparable to full-atom values): 5735 Å² total; per-residue (Å²): 124,92,75,79,89,60,58,55,58,55,70,85,57,54,77,74,54,90,69,83,51,68,71,56,76,50,75,67,53,45,39,58,56,31,63,70,61,83,66,62,95,75,54,49,37,28,72,36,28,95,66,54,38,56,54,62,59,23,35,50,27,37,53,72,69,34,56,69,60,19,50,50,49,44,42,75,59,32,92,51,56,84,53,48,79,70,72,55,90,53,51,33,71,75,80

Nearest PDB structures (foldseek):
  4ylf-assembly1_B  TM=9.795E-01  e=1.836E-07  Thermotoga maritima MSB8
  5vj7-assembly1_A  TM=9.221E-01  e=4.669E-05  Pyrococcus furiosus COM1
  6s6s-assembly1_F  TM=9.149E-01  e=4.808E-04  Azospirillum brasilense
  1gt8-assembly2_D  TM=7.100E-01  e=2.127E-02  Sus scrofa
  8f6n-assembly2_D  TM=7.007E-01  e=2.685E-02  Sus scrofa

Mean predicted aligned error: 3.26 Å

Secondary structure (DSSP, 8-state):
-PPP---B--HHHHTT--S-SB----HHHHHHHHHT----SS-HHHHHSTT---HHHHHHHHHTT-HHHHHHHHHTT-S-HHHHHHHS--HHHH-

Sequence (95 aa):
MAQPNVKTQPGEKRRNNFNEVSFGYTKKITAEESKRCPQCSDPVCMQGCPLGINIPGFIRQLRENNISGAYQTVKDKNPLPSICGRICSAPCEAA